Protein AF-A0A5J4LHM8-F1 (afdb_monomer_lite)

pLDDT: mean 73.18, std 12.2, range [34.47, 93.69]

Foldseek 3Di:
DDDPDDPVVLVQQLVLQLVVCLVVEPVPRDSCRSCVVVVHDSVSNCVSAVDPVSSVLSNLLCLVVDPPSNCRRLVSQLVVQLVVLVVLPDDSVVSSVLSSVLSVVLSVLSNVCVVPVPCVVSVVVVVVSVVVSVVRSPD

Structure (mmCIF, N/CA/C/O backbone):
data_AF-A0A5J4LHM8-F1
#
_entry.id   AF-A0A5J4LHM8-F1
#
loop_
_atom_site.group_PDB
_atom_site.id
_atom_site.type_symbol
_atom_site.label_atom_id
_atom_site.label_alt_id
_atom_site.label_comp_id
_atom_site.label_asym_id
_atom_site.label_entity_id
_atom_site.label_seq_id
_atom_site.pdbx_PDB_ins_code
_atom_site.Cartn_x
_atom_site.Cartn_y
_atom_site.Cartn_z
_atom_site.occupancy
_atom_site.B_iso_or_equiv
_atom_site.auth_seq_id
_atom_site.auth_comp_id
_atom_site.auth_asym_id
_atom_site.auth_atom_id
_atom_site.pdbx_PDB_model_num
ATOM 1 N N . MET A 1 1 ? -25.967 16.867 20.908 1.00 34.47 1 MET A N 1
ATOM 2 C CA . MET A 1 1 ? -24.582 16.535 21.309 1.00 34.47 1 MET A CA 1
ATOM 3 C C . MET A 1 1 ? -24.231 15.171 20.734 1.00 34.47 1 MET A C 1
ATOM 5 O O . MET A 1 1 ? -24.903 14.205 21.075 1.00 34.47 1 MET A O 1
ATOM 9 N N . ALA A 1 2 ? -23.272 15.094 19.807 1.00 40.81 2 ALA A N 1
ATOM 10 C CA . ALA A 1 2 ? -22.815 13.819 19.252 1.00 40.81 2 ALA A CA 1
ATOM 11 C C . ALA A 1 2 ? -22.000 13.071 20.319 1.00 40.81 2 ALA A C 1
ATOM 13 O O . ALA A 1 2 ? -21.099 13.645 20.928 1.00 40.81 2 ALA A O 1
ATOM 14 N N . ARG A 1 3 ? -22.365 11.816 20.590 1.00 50.47 3 ARG A N 1
ATOM 15 C CA . ARG A 1 3 ? -21.663 10.947 21.541 1.00 50.47 3 ARG A CA 1
ATOM 16 C C . ARG A 1 3 ? -20.229 10.728 21.021 1.00 50.47 3 ARG A C 1
ATOM 18 O O . ARG A 1 3 ? -20.103 10.421 19.837 1.00 50.47 3 ARG A O 1
ATOM 25 N N . PRO A 1 4 ? -19.166 10.892 21.832 1.00 54.44 4 PRO A N 1
ATOM 26 C CA . PRO A 1 4 ? -17.801 10.666 21.362 1.00 54.44 4 PRO A CA 1
ATOM 27 C C . PRO A 1 4 ? -17.658 9.228 20.856 1.00 54.44 4 PRO A C 1
ATOM 29 O O . PRO A 1 4 ? -18.065 8.294 21.551 1.00 54.44 4 PRO A O 1
ATOM 32 N N . CYS A 1 5 ? -17.116 9.046 19.650 1.00 61.62 5 CYS A N 1
ATOM 33 C CA . CYS A 1 5 ? -16.842 7.720 19.102 1.00 61.62 5 CYS A CA 1
ATOM 34 C C . CYS A 1 5 ? -15.920 6.944 20.048 1.00 61.62 5 CYS A C 1
ATOM 36 O O . CYS A 1 5 ? -14.824 7.403 20.358 1.00 61.62 5 CYS A O 1
ATOM 38 N N . ASP A 1 6 ? -16.364 5.766 20.486 1.00 73.94 6 ASP A N 1
ATOM 39 C CA . ASP A 1 6 ? -15.627 4.913 21.417 1.00 73.94 6 ASP A CA 1
ATOM 40 C C . ASP A 1 6 ? -14.279 4.451 20.804 1.00 73.94 6 ASP A C 1
ATOM 42 O O . ASP A 1 6 ? -14.280 3.725 19.797 1.00 73.94 6 ASP A O 1
ATOM 46 N N . PRO A 1 7 ? -13.125 4.846 21.384 1.00 68.88 7 PRO A N 1
ATOM 47 C CA . PRO A 1 7 ? -11.798 4.473 20.889 1.00 68.88 7 PRO A CA 1
ATOM 48 C C . PRO A 1 7 ? -11.514 2.966 20.967 1.00 68.88 7 PRO A C 1
ATOM 50 O O . PRO A 1 7 ? -10.804 2.430 20.108 1.00 68.88 7 PRO A O 1
ATOM 53 N N . ARG A 1 8 ? -12.073 2.264 21.966 1.00 73.50 8 ARG A N 1
ATOM 54 C CA . ARG A 1 8 ? -11.925 0.804 22.100 1.00 73.50 8 ARG A CA 1
ATOM 55 C C . ARG A 1 8 ? -12.676 0.100 20.986 1.00 73.50 8 ARG A C 1
ATOM 57 O O . ARG A 1 8 ? -12.101 -0.725 20.286 1.00 73.50 8 ARG A O 1
ATOM 64 N N . ARG A 1 9 ? -13.911 0.532 20.731 1.00 77.12 9 ARG A N 1
ATOM 65 C CA . ARG A 1 9 ? -14.738 -0.001 19.643 1.00 77.12 9 ARG A CA 1
ATOM 66 C C . ARG A 1 9 ? -14.114 0.219 18.271 1.00 77.12 9 ARG A C 1
ATOM 68 O O . ARG A 1 9 ? -14.115 -0.681 17.437 1.00 77.12 9 ARG A O 1
ATOM 75 N N . ARG A 1 10 ? -13.533 1.401 18.048 1.00 76.31 10 ARG A N 1
ATOM 76 C CA . ARG A 1 10 ? -12.791 1.698 16.818 1.00 76.31 10 ARG A CA 1
ATOM 77 C C . ARG A 1 10 ? -11.627 0.721 16.618 1.00 76.31 10 ARG A C 1
ATOM 79 O O . ARG A 1 10 ? -11.400 0.295 15.492 1.00 76.31 10 ARG A O 1
ATOM 86 N N . THR A 1 11 ? -10.930 0.359 17.695 1.00 75.12 11 THR A N 1
ATOM 87 C CA . THR A 1 11 ? -9.814 -0.600 17.668 1.00 75.12 11 THR A CA 1
ATOM 88 C C . THR A 1 11 ? -10.293 -2.027 17.387 1.00 75.12 11 THR A C 1
ATOM 90 O O . THR A 1 11 ? -9.779 -2.647 16.468 1.00 75.12 11 THR A O 1
ATOM 93 N N . GLU A 1 12 ? -11.349 -2.497 18.061 1.00 79.12 12 GLU A N 1
ATOM 94 C CA . GLU A 1 12 ? -11.961 -3.818 17.807 1.00 79.12 12 GLU A CA 1
ATOM 95 C C . GLU A 1 12 ? -12.389 -3.992 16.341 1.00 79.12 12 GLU A C 1
ATOM 97 O O . GLU A 1 12 ? -12.174 -5.038 15.729 1.00 79.12 12 GLU A O 1
ATOM 102 N N . ILE A 1 13 ? -12.983 -2.945 15.756 1.00 80.19 13 ILE A N 1
ATOM 103 C CA . ILE A 1 13 ? -13.384 -2.946 14.346 1.00 80.19 13 ILE A CA 1
ATOM 104 C C . ILE A 1 13 ? -12.165 -3.028 13.430 1.00 80.19 13 ILE A C 1
ATOM 106 O O . ILE A 1 13 ? -12.181 -3.787 12.464 1.00 80.19 13 ILE A O 1
ATOM 110 N N . LEU A 1 14 ? -11.118 -2.260 13.728 1.00 77.06 14 LEU A N 1
ATOM 111 C CA . LEU A 1 14 ? -9.863 -2.290 12.983 1.00 77.06 14 LEU A CA 1
ATOM 112 C C . LEU A 1 14 ? -9.232 -3.681 12.990 1.00 77.06 14 LEU A C 1
ATOM 114 O O . LEU A 1 14 ? -8.897 -4.181 11.920 1.00 77.06 14 LEU A O 1
ATOM 118 N N . ASP A 1 15 ? -9.149 -4.321 14.153 1.00 75.81 15 ASP A N 1
ATOM 119 C CA . ASP A 1 15 ? -8.563 -5.656 14.295 1.00 75.81 15 ASP A CA 1
ATOM 120 C C . ASP A 1 15 ? -9.362 -6.711 13.514 1.00 75.81 15 ASP A C 1
ATOM 122 O O . ASP A 1 15 ? -8.780 -7.550 12.825 1.00 75.81 15 ASP A O 1
ATOM 126 N N . ALA A 1 16 ? -10.696 -6.635 13.539 1.00 79.31 16 ALA A N 1
ATOM 127 C CA . ALA A 1 16 ? -11.556 -7.533 12.768 1.00 79.31 16 ALA A CA 1
ATOM 128 C C . ALA A 1 16 ? -11.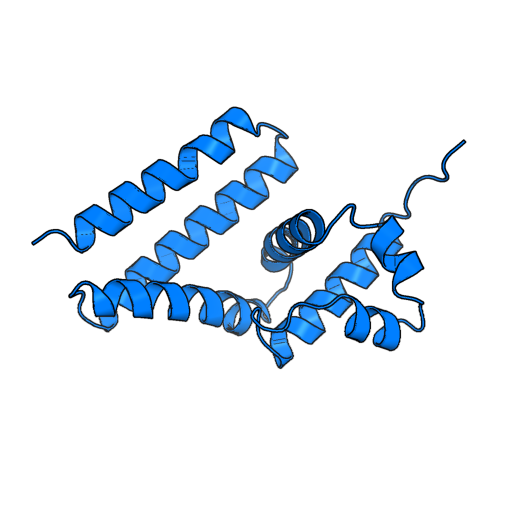438 -7.312 11.248 1.00 79.31 16 ALA A C 1
ATOM 130 O O . ALA A 1 16 ? -11.432 -8.273 10.479 1.00 79.31 16 ALA A O 1
ATOM 131 N N . VAL A 1 17 ? -11.347 -6.053 10.800 1.00 77.25 17 VAL A N 1
ATOM 132 C CA . VAL A 1 17 ? -11.143 -5.712 9.380 1.00 77.25 17 VAL A CA 1
ATOM 133 C C . VAL A 1 17 ? -9.795 -6.244 8.910 1.00 77.25 17 VAL A C 1
ATOM 135 O O . VAL A 1 17 ? -9.709 -6.863 7.857 1.00 77.25 17 VAL A O 1
ATOM 138 N N . ILE A 1 18 ? -8.754 -6.035 9.707 1.00 73.62 18 ILE A N 1
ATOM 139 C CA . ILE A 1 18 ? -7.409 -6.532 9.451 1.00 73.62 18 ILE A CA 1
ATOM 140 C C . ILE A 1 18 ? -7.384 -8.059 9.346 1.00 73.62 18 ILE A C 1
ATOM 142 O O . ILE A 1 18 ? -6.794 -8.582 8.407 1.00 73.62 18 ILE A O 1
ATOM 146 N N . ALA A 1 19 ? -8.009 -8.771 10.289 1.00 73.81 19 ALA A N 1
ATOM 147 C CA . ALA A 1 19 ? -8.033 -10.232 10.279 1.00 73.81 19 ALA A CA 1
ATOM 148 C C . ALA A 1 19 ? -8.691 -10.759 8.998 1.00 73.81 19 ALA A C 1
ATOM 150 O O . ALA A 1 19 ? -8.156 -11.649 8.349 1.00 73.81 19 ALA A O 1
ATOM 151 N N . HIS A 1 20 ? -9.792 -10.133 8.583 1.00 73.25 20 HIS A N 1
ATOM 152 C CA . HIS A 1 20 ? -10.451 -10.466 7.328 1.00 73.25 20 HIS A CA 1
ATOM 153 C C . HIS A 1 20 ? -9.568 -10.185 6.104 1.00 73.25 20 HIS A C 1
ATOM 155 O O . HIS A 1 20 ? -9.484 -11.000 5.193 1.00 73.25 20 HIS A O 1
ATOM 161 N N . LEU A 1 21 ? -8.876 -9.045 6.091 1.00 68.19 21 LEU A N 1
ATOM 162 C CA . LEU A 1 21 ? -7.974 -8.671 5.003 1.00 68.19 21 LEU A CA 1
ATOM 163 C C . LEU A 1 21 ? -6.742 -9.565 4.898 1.00 68.19 21 LEU A C 1
ATOM 165 O O . LEU A 1 21 ? -6.248 -9.751 3.792 1.00 68.19 21 LEU A O 1
ATOM 169 N N . ALA A 1 22 ? -6.253 -10.104 6.013 1.00 65.62 22 ALA A N 1
ATOM 170 C CA . ALA A 1 22 ? -5.186 -11.097 5.996 1.00 65.62 22 ALA A CA 1
ATOM 171 C C . ALA A 1 22 ? -5.633 -12.385 5.283 1.00 65.62 22 ALA A C 1
ATOM 173 O O . ALA A 1 22 ? -4.832 -13.020 4.615 1.00 65.62 22 ALA A O 1
ATOM 174 N N . GLU A 1 23 ? -6.918 -12.738 5.366 1.00 65.31 23 GLU A N 1
ATOM 175 C CA . GLU A 1 23 ? -7.469 -13.939 4.728 1.00 65.31 23 GLU A CA 1
ATOM 176 C C . GLU A 1 23 ? -7.877 -13.719 3.262 1.00 65.31 23 GLU A C 1
ATOM 178 O O . GLU A 1 23 ? -7.797 -14.643 2.456 1.00 65.31 23 GLU A O 1
ATOM 183 N N . THR A 1 24 ? -8.350 -12.520 2.900 1.00 62.44 24 THR A N 1
ATOM 184 C CA . THR A 1 24 ? -8.931 -12.257 1.568 1.00 62.44 24 THR A CA 1
ATOM 185 C C . THR A 1 24 ? -8.127 -11.306 0.687 1.00 62.44 24 THR A C 1
ATOM 187 O O . THR A 1 24 ? -8.496 -11.099 -0.467 1.00 62.44 24 THR A O 1
ATOM 190 N N . GLY A 1 25 ? -7.090 -10.663 1.219 1.00 56.34 25 GLY A N 1
ATOM 191 C CA . GLY A 1 25 ? -6.351 -9.610 0.526 1.00 56.34 25 GLY A CA 1
ATOM 192 C C . GLY A 1 25 ? -7.121 -8.286 0.414 1.00 56.34 25 GLY A C 1
ATOM 193 O O . GLY A 1 25 ? -8.327 -8.182 0.681 1.00 56.34 25 GLY A O 1
ATOM 194 N N . ILE A 1 26 ? -6.415 -7.224 0.006 1.00 61.31 26 ILE A N 1
ATOM 195 C CA . ILE A 1 26 ? -6.961 -5.851 -0.024 1.00 61.31 26 ILE A CA 1
ATOM 196 C C . ILE A 1 26 ? -8.008 -5.630 -1.123 1.00 61.31 26 ILE A C 1
ATOM 198 O O . ILE A 1 26 ? -8.863 -4.748 -0.999 1.00 61.31 26 ILE A O 1
ATOM 202 N N . ALA A 1 27 ? -7.980 -6.452 -2.176 1.00 57.06 27 ALA A N 1
ATOM 203 C CA . ALA A 1 27 ? -8.915 -6.378 -3.297 1.00 57.06 27 ALA A CA 1
ATOM 204 C C . ALA A 1 27 ? -10.381 -6.564 -2.860 1.00 57.06 27 ALA A C 1
ATOM 206 O O . ALA A 1 27 ? -11.294 -6.042 -3.502 1.00 57.06 27 ALA A O 1
ATOM 207 N N . HIS A 1 28 ? -10.608 -7.243 -1.730 1.00 62.31 28 HIS A N 1
ATOM 208 C CA . HIS A 1 28 ? -11.935 -7.558 -1.203 1.00 62.31 28 HIS A CA 1
ATOM 209 C C . HIS A 1 28 ? -12.332 -6.736 0.033 1.00 62.31 28 HIS A C 1
ATOM 211 O O . HIS A 1 28 ? -13.267 -7.100 0.747 1.00 62.31 28 HIS A O 1
ATOM 217 N N . LEU A 1 29 ? -11.681 -5.587 0.266 1.00 66.75 29 LEU A N 1
ATOM 218 C CA . LEU A 1 29 ? -11.973 -4.720 1.410 1.00 66.75 29 LEU A CA 1
ATOM 219 C C . LEU A 1 29 ? -13.469 -4.376 1.528 1.00 66.75 29 LEU A C 1
ATOM 221 O O . LEU A 1 29 ? -14.041 -3.666 0.692 1.00 66.75 29 LEU A O 1
ATOM 225 N N . SER A 1 30 ? -14.074 -4.810 2.637 1.00 70.88 30 SER A N 1
ATOM 226 C CA . SER A 1 30 ? -15.479 -4.578 2.962 1.00 70.88 30 SER A CA 1
ATOM 227 C C . SER A 1 30 ? -15.701 -4.443 4.468 1.00 70.88 30 SER A C 1
ATOM 229 O O . SER A 1 30 ? -15.081 -5.133 5.271 1.00 70.88 30 SER A O 1
ATOM 231 N N . LEU A 1 31 ? -16.653 -3.589 4.857 1.00 72.50 31 LEU A N 1
ATOM 232 C CA . LEU A 1 31 ? -17.107 -3.453 6.247 1.00 72.50 31 LEU A CA 1
ATOM 233 C C . LEU A 1 31 ? -18.092 -4.551 6.663 1.00 72.50 31 LEU A C 1
ATOM 235 O O . LEU A 1 31 ? -18.367 -4.723 7.848 1.00 72.50 31 LEU A O 1
ATOM 239 N N . ARG A 1 32 ? -18.673 -5.278 5.703 1.00 76.81 32 ARG A N 1
ATOM 240 C CA . ARG A 1 32 ? -19.742 -6.243 5.978 1.00 76.81 32 ARG A CA 1
ATOM 241 C C . ARG A 1 32 ? -19.238 -7.495 6.719 1.00 76.81 32 ARG A C 1
ATOM 243 O O . ARG A 1 32 ? -19.889 -7.869 7.694 1.00 76.81 32 ARG A O 1
ATOM 250 N N . PRO A 1 33 ? -18.116 -8.127 6.331 1.00 75.88 33 PRO A N 1
ATOM 251 C CA . PRO A 1 33 ? -17.559 -9.268 7.063 1.00 75.88 33 PRO A CA 1
ATOM 252 C C . PRO A 1 33 ? -17.138 -8.948 8.510 1.00 75.88 33 PRO A C 1
ATOM 254 O O . PRO A 1 33 ? -17.627 -9.635 9.405 1.00 75.88 33 PRO A O 1
ATOM 257 N N . PRO A 1 34 ? -16.369 -7.877 8.800 1.00 72.75 34 PRO A N 1
ATOM 258 C CA . PRO A 1 34 ? -16.026 -7.526 10.179 1.00 72.75 34 PRO A CA 1
ATOM 259 C C . PRO A 1 34 ? -17.245 -7.090 11.001 1.00 72.75 34 PRO A C 1
ATOM 261 O O . PRO A 1 34 ? -17.321 -7.398 12.187 1.00 72.75 34 PRO A O 1
ATOM 264 N N . ALA A 1 35 ? -18.256 -6.463 10.385 1.00 78.88 35 ALA A N 1
ATOM 265 C CA . ALA A 1 35 ? -19.528 -6.193 11.057 1.00 78.88 35 ALA A CA 1
ATOM 266 C C . ALA A 1 35 ? -20.215 -7.488 11.526 1.00 78.88 35 ALA A C 1
ATOM 268 O O . ALA A 1 35 ? 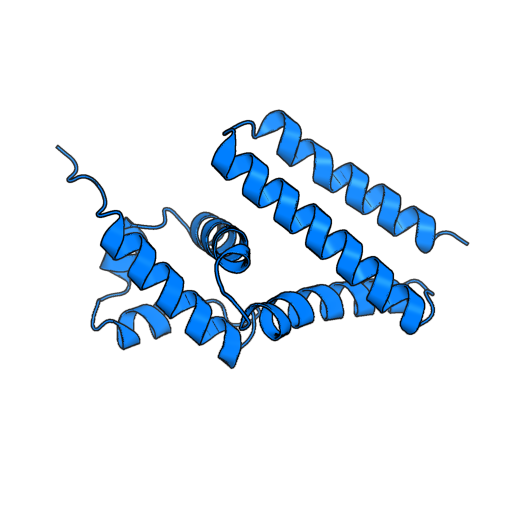-20.604 -7.586 12.687 1.00 78.88 35 ALA A O 1
ATOM 269 N N . ARG A 1 36 ? -20.301 -8.507 10.654 1.00 80.56 36 ARG A N 1
ATOM 270 C CA . ARG A 1 36 ? -20.853 -9.825 11.018 1.00 80.56 36 ARG A CA 1
ATOM 271 C C . ARG A 1 36 ? -20.017 -10.517 12.091 1.00 80.56 36 ARG A C 1
ATOM 273 O O . ARG A 1 36 ? -20.601 -11.046 13.029 1.00 80.56 36 ARG A O 1
ATOM 280 N N . ALA A 1 37 ? -18.689 -10.486 11.972 1.00 75.44 37 ALA A N 1
ATOM 281 C CA . ALA A 1 37 ? -17.778 -11.105 12.935 1.00 75.44 37 ALA A CA 1
ATOM 282 C C . ALA A 1 37 ? -17.920 -10.504 14.343 1.00 75.44 37 ALA A C 1
ATOM 284 O O . ALA A 1 37 ? -17.851 -11.222 15.334 1.00 75.44 37 ALA A O 1
ATOM 285 N N . LEU A 1 38 ? -18.184 -9.198 14.430 1.00 77.75 38 LEU A N 1
ATOM 286 C CA . LEU A 1 38 ? -18.395 -8.495 15.696 1.00 77.75 38 LEU A CA 1
ATOM 287 C C . LEU A 1 38 ? -19.864 -8.494 16.164 1.00 77.75 38 LEU A C 1
ATOM 289 O O . LEU A 1 38 ? -20.163 -7.927 17.213 1.00 77.75 38 LEU A O 1
ATOM 293 N N . GLY A 1 39 ? -20.786 -9.089 15.399 1.00 79.00 39 GLY A N 1
ATOM 294 C CA . GLY A 1 39 ? -22.220 -9.107 15.709 1.00 79.00 39 GLY A CA 1
ATOM 295 C C . GLY A 1 39 ? -22.926 -7.752 15.560 1.00 79.00 39 GLY A C 1
ATOM 296 O O . GLY A 1 39 ? -23.999 -7.560 16.127 1.00 79.00 39 GLY A O 1
ATOM 297 N N . HIS A 1 40 ? -22.351 -6.807 14.808 1.00 81.38 40 HIS A N 1
ATOM 298 C CA . HIS A 1 40 ? -22.905 -5.462 14.606 1.00 81.38 40 HIS A CA 1
ATOM 299 C C . HIS A 1 40 ? -23.426 -5.252 13.190 1.00 81.38 40 HIS A C 1
ATOM 301 O O . HIS A 1 40 ? -23.028 -5.909 12.230 1.00 81.38 40 HIS A O 1
ATOM 307 N N . SER A 1 41 ? -24.311 -4.268 13.035 1.00 77.44 41 SER A N 1
ATOM 308 C CA . SER A 1 41 ? -24.699 -3.801 11.707 1.00 77.44 41 SER A CA 1
ATOM 309 C C . SER A 1 41 ? -23.595 -2.938 11.096 1.00 77.44 41 SER A C 1
ATOM 311 O O . SER A 1 41 ? -22.889 -2.204 11.789 1.00 77.44 41 SER A O 1
ATOM 313 N N . THR A 1 42 ? -23.487 -2.951 9.768 1.00 74.56 42 THR A N 1
ATOM 314 C CA . THR A 1 42 ? -22.520 -2.121 9.029 1.00 74.56 42 THR A CA 1
ATOM 315 C C . THR A 1 42 ? -22.682 -0.627 9.342 1.00 74.56 42 THR A C 1
ATOM 317 O O . THR A 1 42 ? -21.698 0.106 9.345 1.00 74.56 42 THR A O 1
ATOM 320 N N . ARG A 1 43 ? -23.903 -0.187 9.689 1.00 75.81 43 ARG A N 1
ATOM 321 C CA . ARG A 1 43 ? -24.220 1.202 10.058 1.00 75.81 43 ARG A CA 1
ATOM 322 C C . ARG A 1 43 ? -23.543 1.657 11.356 1.00 75.81 43 ARG A C 1
ATOM 324 O O . ARG A 1 43 ? -23.203 2.830 11.482 1.00 75.81 43 ARG A O 1
ATOM 331 N N . VAL A 1 44 ? -23.325 0.741 12.300 1.00 73.88 44 VAL A N 1
ATOM 332 C CA . VAL A 1 44 ? -22.581 1.028 13.537 1.00 73.88 44 VAL A CA 1
ATOM 333 C C . VAL A 1 44 ? -21.096 1.217 13.223 1.00 73.88 44 VAL A C 1
ATOM 335 O O . VAL A 1 44 ? -20.479 2.140 13.741 1.00 73.88 44 VAL A O 1
ATOM 338 N N . LEU A 1 45 ? -20.533 0.423 12.305 1.00 70.69 45 LEU A N 1
ATOM 339 C CA . LEU A 1 45 ? -19.124 0.536 11.910 1.00 70.69 45 LEU A CA 1
ATOM 340 C C . LEU A 1 45 ? -18.830 1.823 11.120 1.00 70.69 45 LEU A C 1
ATOM 342 O O . LEU A 1 45 ? -17.798 2.449 11.350 1.00 70.69 45 LEU A O 1
ATOM 346 N N . THR A 1 46 ? -19.747 2.270 10.255 1.00 73.56 46 THR A N 1
ATOM 347 C CA . THR A 1 46 ? -19.617 3.552 9.527 1.00 73.56 46 THR A CA 1
ATOM 348 C C . THR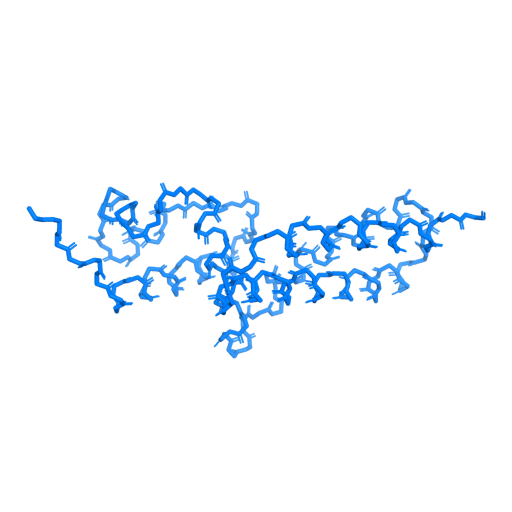 A 1 46 ? -19.680 4.781 10.436 1.00 73.56 46 THR A C 1
ATOM 350 O O . THR A 1 46 ? -19.329 5.873 10.015 1.00 73.56 46 THR A O 1
ATOM 353 N N . HIS A 1 47 ? -20.107 4.639 11.695 1.00 77.19 47 HIS A N 1
ATOM 354 C CA . HIS A 1 47 ? -20.014 5.733 12.666 1.00 77.19 47 HIS A CA 1
ATOM 355 C C . HIS A 1 47 ? -18.563 5.976 13.124 1.00 77.19 47 HIS A C 1
ATOM 357 O O . HIS A 1 47 ? -18.223 7.075 13.552 1.00 77.19 47 HIS A O 1
ATOM 363 N N . HIS A 1 48 ? -17.692 4.966 13.005 1.00 73.75 48 HIS A N 1
ATOM 364 C CA . HIS A 1 48 ? -16.291 5.029 13.430 1.00 73.75 48 HIS A CA 1
ATOM 365 C C . HIS A 1 48 ? -15.313 5.393 12.300 1.00 73.75 48 HIS A C 1
ATOM 367 O O . HIS A 1 48 ? -14.200 5.842 12.584 1.00 73.75 48 HIS A O 1
ATOM 373 N N . PHE A 1 49 ? -15.720 5.219 11.039 1.00 74.19 49 PHE A N 1
ATOM 374 C CA . PHE A 1 49 ? -14.940 5.562 9.849 1.00 74.19 49 PHE A CA 1
ATOM 375 C C . PHE A 1 49 ? -15.826 6.361 8.899 1.00 74.19 49 PHE A C 1
ATOM 377 O O . PHE A 1 49 ? -16.845 5.845 8.445 1.00 74.19 49 PHE A O 1
ATOM 384 N N . ALA A 1 50 ? -15.437 7.612 8.633 1.00 71.31 50 ALA A N 1
ATOM 385 C CA . ALA A 1 50 ? -16.227 8.553 7.838 1.00 71.31 50 ALA A CA 1
ATOM 386 C C . ALA A 1 50 ? -16.539 8.016 6.431 1.00 71.31 50 ALA A C 1
ATOM 388 O O . ALA A 1 50 ? -17.644 8.198 5.926 1.00 71.31 50 ALA A O 1
ATOM 389 N N . ASP A 1 51 ? -15.581 7.308 5.837 1.00 66.94 51 ASP A N 1
ATOM 390 C CA . ASP A 1 51 ? -15.681 6.702 4.518 1.00 66.94 51 ASP A CA 1
ATOM 391 C C . ASP A 1 51 ? -14.704 5.514 4.383 1.00 66.94 51 ASP A C 1
ATOM 393 O O . ASP A 1 51 ? -14.018 5.103 5.331 1.00 66.94 51 ASP A O 1
ATOM 397 N N . LYS A 1 52 ? -14.677 4.923 3.184 1.00 64.44 52 LYS A N 1
ATOM 398 C CA . LYS A 1 52 ? -13.790 3.8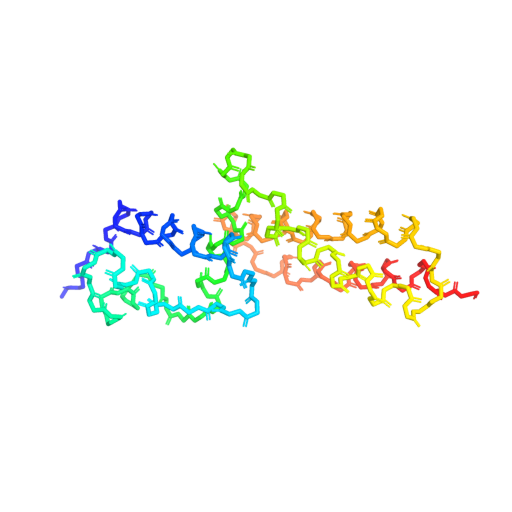06 2.845 1.00 64.44 52 LYS A CA 1
ATOM 399 C C . LYS A 1 52 ? -12.313 4.214 2.897 1.00 64.44 52 LYS A C 1
ATOM 401 O O . LYS A 1 52 ? -11.498 3.395 3.310 1.00 64.44 52 LYS A O 1
ATOM 406 N N . ASP A 1 53 ? -11.971 5.451 2.553 1.00 60.53 53 ASP A N 1
ATOM 407 C CA . ASP A 1 53 ? -10.586 5.932 2.536 1.00 60.53 53 ASP A CA 1
ATOM 408 C C . ASP A 1 53 ? -10.049 6.137 3.956 1.00 60.53 53 ASP A C 1
ATOM 410 O O . ASP A 1 53 ? -8.917 5.758 4.259 1.00 60.53 53 ASP A O 1
ATOM 414 N N . ALA A 1 54 ? -10.882 6.626 4.873 1.00 66.62 54 ALA A N 1
ATOM 415 C CA . ALA A 1 54 ? -10.597 6.716 6.298 1.00 66.62 54 ALA A CA 1
ATOM 416 C C . ALA A 1 54 ? -10.400 5.327 6.923 1.00 66.62 54 ALA A C 1
ATOM 418 O O . ALA A 1 54 ? -9.529 5.155 7.778 1.00 66.62 54 ALA A O 1
ATOM 419 N N . LEU A 1 55 ? -11.172 4.325 6.484 1.00 71.06 55 LEU A N 1
ATOM 420 C CA . LEU A 1 55 ? -10.972 2.931 6.882 1.00 71.06 55 LEU A CA 1
ATOM 421 C C . LEU A 1 55 ? -9.651 2.379 6.336 1.00 71.06 55 LEU A C 1
ATOM 423 O O . LEU A 1 55 ? -8.880 1.817 7.106 1.00 71.06 55 LEU A O 1
ATOM 427 N N . ILE A 1 56 ? -9.368 2.563 5.043 1.00 67.31 56 ILE A N 1
ATOM 428 C CA . ILE A 1 56 ? -8.114 2.132 4.400 1.00 67.31 56 ILE A CA 1
ATOM 429 C C . ILE A 1 56 ? -6.913 2.751 5.110 1.00 67.31 56 ILE A C 1
ATOM 431 O O . ILE A 1 56 ? -5.982 2.045 5.486 1.00 67.31 56 ILE A O 1
ATOM 435 N N . THR A 1 57 ? -6.958 4.060 5.342 1.00 65.06 57 THR A N 1
ATOM 436 C CA . THR A 1 57 ? -5.909 4.808 6.041 1.00 65.06 57 THR A CA 1
ATOM 437 C C . THR A 1 57 ? -5.706 4.263 7.448 1.00 65.06 57 THR A C 1
ATOM 439 O O . THR A 1 57 ? -4.578 4.019 7.868 1.00 65.06 57 THR A O 1
ATOM 442 N N . ALA A 1 58 ? -6.796 4.012 8.177 1.00 70.69 58 ALA A N 1
ATOM 443 C CA . ALA A 1 58 ? -6.713 3.469 9.522 1.00 70.69 58 ALA A CA 1
ATOM 444 C C . ALA A 1 58 ? -6.166 2.034 9.543 1.00 70.69 58 ALA A C 1
ATOM 446 O O . ALA A 1 58 ? -5.382 1.711 10.431 1.00 70.69 58 ALA A O 1
ATOM 447 N N . VAL A 1 59 ? -6.556 1.192 8.582 1.00 70.12 59 VAL A N 1
ATOM 448 C CA . VAL A 1 59 ? -6.052 -0.180 8.423 1.00 70.12 59 VAL A CA 1
ATOM 449 C C . VAL A 1 59 ? -4.561 -0.161 8.113 1.00 70.12 59 VAL A C 1
ATOM 451 O O . VAL A 1 59 ? -3.808 -0.873 8.764 1.00 70.12 59 VAL A O 1
ATOM 454 N N . LEU A 1 60 ? -4.115 0.680 7.179 1.00 61.41 60 LEU A N 1
ATOM 455 C CA . LEU A 1 60 ? -2.704 0.787 6.803 1.00 61.41 60 LEU A CA 1
ATOM 456 C C . LEU A 1 60 ? -1.839 1.310 7.950 1.00 61.41 60 LEU A C 1
ATOM 458 O O . LEU A 1 60 ? -0.760 0.784 8.207 1.00 61.41 60 LEU A O 1
ATOM 462 N N . ALA A 1 61 ? -2.344 2.276 8.708 1.00 64.81 61 ALA A N 1
ATOM 463 C CA . ALA A 1 61 ? -1.660 2.778 9.889 1.00 64.81 61 ALA A CA 1
ATOM 464 C C . ALA A 1 61 ? -1.659 1.800 11.064 1.00 64.81 61 ALA A C 1
ATOM 466 O O . ALA A 1 61 ? -0.725 1.767 11.863 1.00 64.81 61 ALA A O 1
ATOM 467 N N . ALA A 1 62 ? -2.713 0.995 11.190 1.00 61.97 62 ALA A N 1
ATOM 468 C CA . ALA A 1 62 ? -2.780 -0.061 12.183 1.00 61.97 62 ALA A CA 1
ATOM 469 C C . ALA A 1 62 ? -1.989 -1.302 11.768 1.00 61.97 62 ALA A C 1
ATOM 471 O O . ALA A 1 62 ? -1.598 -2.054 12.655 1.00 61.97 62 ALA A O 1
ATOM 472 N N . ALA A 1 63 ? -1.696 -1.485 10.475 1.00 55.12 63 ALA A N 1
ATOM 473 C CA . ALA A 1 63 ? -0.917 -2.609 9.979 1.00 55.12 63 ALA A CA 1
ATOM 474 C C . ALA A 1 63 ? 0.451 -2.671 10.668 1.00 55.12 63 ALA A C 1
ATOM 476 O O . ALA A 1 63 ? 0.831 -3.723 11.163 1.00 55.12 63 ALA A O 1
ATOM 477 N N . GLY A 1 64 ? 1.125 -1.533 10.862 1.00 51.91 64 GLY A N 1
ATOM 478 C CA . GLY A 1 64 ? 2.384 -1.471 11.618 1.00 51.91 64 GLY A CA 1
ATOM 479 C C . GLY A 1 64 ? 2.299 -1.927 13.087 1.00 51.91 64 GLY A C 1
ATOM 480 O O . GLY A 1 64 ? 3.329 -2.185 13.700 1.00 51.91 64 GLY A O 1
ATOM 481 N N . ARG A 1 65 ? 1.094 -2.058 13.664 1.00 53.72 65 ARG A N 1
ATOM 482 C CA . ARG A 1 65 ? 0.862 -2.519 15.049 1.00 53.72 65 ARG A CA 1
ATOM 483 C C . ARG A 1 65 ? 0.620 -4.028 15.158 1.00 53.72 65 ARG A C 1
ATOM 485 O O . ARG A 1 65 ? 0.550 -4.555 16.265 1.00 53.72 65 ARG A O 1
ATOM 492 N N . LEU A 1 66 ? 0.481 -4.729 14.035 1.00 48.00 66 LEU A N 1
ATOM 493 C CA . LEU A 1 66 ? 0.170 -6.154 13.994 1.00 48.00 66 LEU A CA 1
ATOM 494 C C . LEU A 1 66 ? 1.463 -6.969 13.960 1.00 48.00 66 LEU A C 1
ATOM 496 O O . LEU A 1 66 ? 2.018 -7.236 12.899 1.00 48.00 66 LEU A O 1
ATOM 500 N N . GLY A 1 67 ? 1.958 -7.407 15.112 1.00 47.50 67 GLY A N 1
ATOM 501 C CA . GLY A 1 67 ? 3.068 -8.362 15.150 1.00 47.50 67 GLY A CA 1
ATOM 502 C C . GLY A 1 67 ? 2.766 -9.603 14.291 1.00 47.50 67 GLY A C 1
ATOM 503 O O . GLY A 1 67 ? 1.876 -10.384 14.616 1.00 47.50 67 GLY A O 1
ATOM 504 N N . GLY A 1 68 ? 3.480 -9.767 13.175 1.00 45.75 68 GLY A N 1
ATOM 505 C CA . GLY A 1 68 ? 3.549 -11.009 12.393 1.00 45.75 68 GLY A CA 1
ATOM 506 C C . GLY A 1 68 ? 2.463 -11.286 11.339 1.00 45.75 68 GLY A C 1
ATOM 507 O O . GLY A 1 68 ? 2.712 -12.129 10.489 1.00 45.75 68 GLY A O 1
ATOM 508 N N . ARG A 1 69 ? 1.311 -10.590 11.318 1.00 43.88 69 ARG A N 1
ATOM 509 C CA . ARG A 1 69 ? 0.252 -10.760 10.272 1.00 43.88 69 ARG A CA 1
ATOM 510 C C . ARG A 1 69 ? 0.340 -9.767 9.103 1.00 43.88 69 ARG A C 1
ATOM 512 O O . ARG A 1 69 ? -0.400 -9.845 8.132 1.00 43.88 69 ARG A O 1
ATOM 519 N N . VAL A 1 70 ? 1.267 -8.826 9.220 1.00 47.31 70 VAL A N 1
ATOM 520 C CA . VAL A 1 70 ? 1.664 -7.820 8.225 1.00 47.31 70 VAL A CA 1
ATOM 521 C C . VAL A 1 70 ? 2.233 -8.387 6.917 1.00 47.31 70 VAL A C 1
ATOM 523 O O . VAL A 1 70 ? 2.020 -7.736 5.892 1.00 47.31 70 VAL A O 1
ATOM 526 N N . PRO A 1 71 ? 2.927 -9.547 6.895 1.00 47.94 71 PRO A N 1
ATOM 527 C CA . PRO A 1 71 ? 3.590 -10.023 5.690 1.00 47.94 71 PRO A CA 1
ATOM 528 C C . PRO A 1 71 ? 2.647 -10.225 4.509 1.00 47.94 71 PRO A C 1
ATOM 530 O O . PRO A 1 71 ? 2.947 -9.673 3.470 1.00 47.94 71 PRO A O 1
ATOM 533 N N . GLU A 1 72 ? 1.506 -10.910 4.644 1.00 49.19 72 GLU A N 1
ATOM 534 C CA . GLU A 1 72 ? 0.618 -11.204 3.498 1.00 49.19 72 GLU A CA 1
ATOM 535 C C . GLU A 1 72 ? -0.094 -9.960 2.955 1.00 49.19 72 GLU A C 1
ATOM 537 O O . GLU A 1 72 ? -0.108 -9.726 1.753 1.00 49.19 72 GLU A O 1
ATOM 542 N N . PHE A 1 73 ? -0.614 -9.094 3.828 1.00 49.62 73 PHE A N 1
ATOM 543 C CA . PHE A 1 73 ? -1.316 -7.880 3.401 1.00 49.62 73 PHE A CA 1
ATOM 544 C C . PHE A 1 73 ? -0.384 -6.838 2.758 1.00 49.62 73 PHE A C 1
ATOM 546 O O . PHE A 1 73 ? -0.756 -6.171 1.787 1.00 49.62 73 PHE A O 1
ATOM 553 N N . LEU A 1 74 ? 0.834 -6.674 3.292 1.00 55.00 74 LEU A N 1
ATOM 554 C CA . LEU A 1 74 ? 1.845 -5.828 2.656 1.00 55.00 74 LEU A CA 1
ATOM 555 C C . LEU A 1 74 ? 2.498 -6.519 1.457 1.00 55.00 74 LEU A C 1
ATOM 557 O O . LEU A 1 74 ? 2.865 -5.808 0.524 1.00 55.00 74 LEU A O 1
ATOM 561 N N . ALA A 1 75 ? 2.616 -7.851 1.457 1.00 56.50 75 ALA A N 1
ATOM 562 C CA . ALA A 1 75 ? 3.092 -8.621 0.312 1.00 56.50 75 ALA A CA 1
ATOM 563 C C . ALA A 1 75 ? 2.139 -8.473 -0.865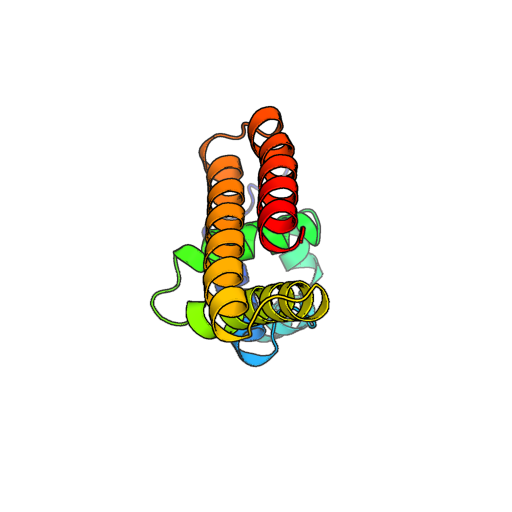 1.00 56.50 75 ALA A C 1
ATOM 565 O O . ALA A 1 75 ? 2.622 -8.159 -1.934 1.00 56.50 75 ALA A O 1
ATOM 566 N N . ASP A 1 76 ? 0.818 -8.525 -0.679 1.00 64.88 76 ASP A N 1
ATOM 567 C CA . ASP A 1 76 ? -0.156 -8.290 -1.758 1.00 64.88 76 ASP A CA 1
ATOM 568 C C . ASP A 1 76 ? 0.049 -6.923 -2.437 1.00 64.88 76 ASP A C 1
ATOM 570 O O . ASP A 1 76 ? 0.025 -6.789 -3.664 1.00 64.88 76 ASP A O 1
ATOM 574 N N . ARG A 1 77 ? 0.302 -5.876 -1.638 1.00 66.69 77 ARG A N 1
ATOM 575 C CA . ARG A 1 77 ? 0.604 -4.533 -2.159 1.00 66.69 77 ARG A CA 1
ATOM 576 C C . ARG A 1 77 ? 1.981 -4.456 -2.809 1.00 66.69 77 ARG A C 1
ATOM 578 O O . ARG A 1 77 ? 2.116 -3.854 -3.875 1.00 66.69 77 ARG A O 1
ATOM 585 N N . ALA A 1 78 ? 2.998 -5.042 -2.186 1.00 77.44 78 ALA A N 1
ATOM 586 C CA . ALA A 1 78 ? 4.342 -5.094 -2.742 1.00 77.44 78 ALA A CA 1
ATOM 587 C C . ALA A 1 78 ? 4.382 -5.942 -4.025 1.00 77.44 78 ALA A C 1
ATOM 589 O O . ALA A 1 78 ? 5.068 -5.576 -4.967 1.00 77.44 78 ALA A O 1
ATOM 590 N N . ASP A 1 79 ? 3.602 -7.009 -4.133 1.00 76.81 79 ASP A N 1
ATOM 591 C CA . ASP A 1 79 ? 3.516 -7.861 -5.313 1.00 76.81 79 ASP A CA 1
ATOM 592 C C . ASP A 1 79 ? 2.787 -7.160 -6.453 1.00 76.81 79 ASP A C 1
ATOM 594 O O . ASP A 1 79 ? 3.242 -7.242 -7.596 1.00 76.81 79 ASP A O 1
ATOM 598 N N . PHE A 1 80 ? 1.739 -6.384 -6.157 1.00 73.06 80 PHE A N 1
ATOM 599 C CA . PHE A 1 80 ? 1.119 -5.491 -7.136 1.00 73.06 80 PHE A CA 1
ATOM 600 C C . PHE A 1 80 ? 2.135 -4.488 -7.707 1.00 73.06 80 PHE A C 1
ATOM 602 O O . PHE A 1 80 ? 2.302 -4.389 -8.926 1.00 73.06 80 PHE A O 1
ATOM 609 N N . VAL A 1 81 ? 2.870 -3.783 -6.839 1.00 77.94 81 VAL A N 1
ATOM 610 C CA . VAL A 1 81 ? 3.895 -2.814 -7.264 1.00 77.94 81 VAL A CA 1
ATOM 611 C C . VAL A 1 81 ? 5.042 -3.516 -7.997 1.00 77.94 81 VAL A C 1
ATOM 613 O O . VAL A 1 81 ? 5.494 -3.040 -9.036 1.00 77.94 81 VAL A O 1
ATOM 616 N N . ALA A 1 82 ? 5.483 -4.680 -7.525 1.00 85.00 82 ALA A N 1
ATOM 617 C CA . ALA A 1 82 ? 6.526 -5.464 -8.173 1.00 85.00 82 ALA A CA 1
ATOM 618 C C . ALA A 1 82 ? 6.075 -5.962 -9.552 1.00 85.00 82 ALA A C 1
ATOM 620 O O . ALA A 1 82 ? 6.893 -6.022 -10.465 1.00 85.00 82 ALA A O 1
ATOM 621 N N . GLY A 1 83 ? 4.797 -6.306 -9.726 1.00 75.81 83 GLY A N 1
ATOM 622 C CA . GLY A 1 83 ? 4.202 -6.625 -11.022 1.00 75.81 83 GLY A CA 1
ATOM 623 C C . GLY A 1 83 ? 4.243 -5.432 -11.979 1.00 75.81 83 GLY A C 1
ATOM 624 O O . GLY A 1 83 ? 4.669 -5.582 -13.123 1.00 75.81 83 GLY A O 1
ATOM 625 N N . ALA A 1 84 ? 3.897 -4.235 -11.497 1.00 74.62 84 ALA A N 1
ATOM 626 C CA . ALA A 1 84 ? 3.972 -3.005 -12.285 1.00 74.62 84 ALA A CA 1
ATOM 627 C C . ALA A 1 84 ? 5.416 -2.649 -12.688 1.00 74.62 84 ALA A C 1
ATOM 629 O O . ALA A 1 84 ? 5.668 -2.287 -13.835 1.00 74.62 84 ALA A O 1
ATOM 630 N N . LEU A 1 85 ? 6.382 -2.800 -11.778 1.00 82.62 85 LEU A N 1
ATOM 631 C CA . LEU A 1 85 ? 7.802 -2.570 -12.060 1.00 82.62 85 LEU A CA 1
ATOM 632 C C . LEU A 1 85 ? 8.361 -3.586 -13.070 1.00 82.62 85 LEU A C 1
ATOM 634 O O . LEU A 1 85 ? 9.078 -3.203 -13.994 1.00 82.62 85 LEU A O 1
ATOM 638 N N . ARG A 1 86 ? 7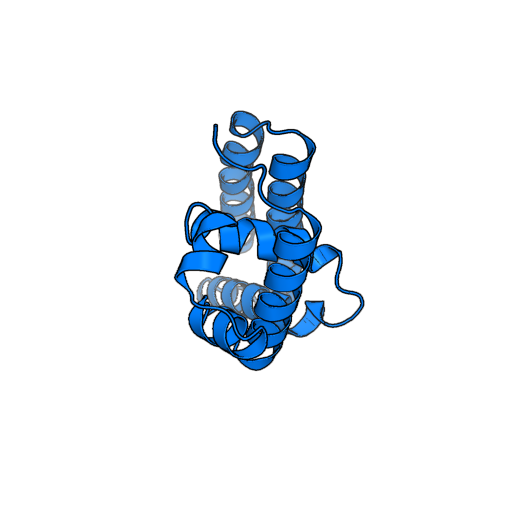.981 -4.865 -12.950 1.00 87.75 86 ARG A N 1
ATOM 639 C CA . ARG A 1 86 ? 8.321 -5.916 -13.927 1.00 87.75 86 ARG A CA 1
ATOM 640 C C . ARG A 1 86 ? 7.766 -5.603 -15.313 1.00 87.75 86 ARG A C 1
ATOM 642 O O . ARG A 1 86 ? 8.494 -5.698 -16.295 1.00 87.75 86 ARG A O 1
ATOM 649 N N . ALA A 1 87 ? 6.504 -5.177 -15.395 1.00 77.56 87 ALA A N 1
ATOM 650 C CA . ALA A 1 87 ? 5.875 -4.774 -16.655 1.00 77.56 87 ALA A CA 1
ATOM 651 C C . ALA A 1 87 ? 6.591 -3.588 -17.327 1.00 77.56 87 ALA A C 1
ATOM 653 O O . ALA A 1 87 ? 6.485 -3.405 -18.536 1.00 77.56 87 ALA A O 1
ATOM 654 N N . ARG A 1 88 ? 7.349 -2.808 -16.549 1.00 81.94 88 ARG A N 1
ATOM 655 C CA . ARG A 1 88 ? 8.167 -1.678 -17.002 1.00 81.94 88 ARG A CA 1
ATOM 656 C C . ARG A 1 88 ? 9.646 -2.033 -17.205 1.00 81.94 88 ARG A C 1
ATOM 658 O O . ARG A 1 88 ? 10.465 -1.135 -17.350 1.00 81.94 88 ARG A O 1
ATOM 665 N N . GLY A 1 89 ? 9.988 -3.322 -17.220 1.00 85.31 89 GLY A N 1
ATOM 666 C CA . GLY A 1 89 ? 11.313 -3.812 -17.606 1.00 85.31 89 GLY A CA 1
ATOM 667 C C . GLY A 1 89 ? 12.274 -4.121 -16.457 1.00 85.31 89 GLY A C 1
ATOM 668 O O . GLY A 1 89 ? 13.406 -4.517 -16.725 1.00 85.31 89 GLY A O 1
ATOM 669 N N . LEU A 1 90 ? 11.863 -4.000 -15.188 1.00 90.12 90 LEU A N 1
ATOM 670 C CA . LEU A 1 90 ? 12.732 -4.396 -14.072 1.00 90.12 90 LEU A CA 1
ATOM 671 C C . LEU A 1 90 ? 12.828 -5.915 -13.938 1.00 90.12 90 LEU A C 1
ATOM 673 O O . LEU A 1 90 ? 11.827 -6.633 -13.996 1.00 90.12 90 LEU A O 1
ATOM 677 N N . ALA A 1 91 ? 14.038 -6.389 -13.634 1.00 93.69 91 ALA A N 1
ATOM 678 C CA . ALA A 1 91 ? 14.270 -7.777 -13.262 1.00 93.69 91 ALA A CA 1
ATOM 679 C C . ALA A 1 91 ? 13.418 -8.171 -12.031 1.00 93.69 91 ALA A C 1
ATOM 681 O O . ALA A 1 91 ? 13.269 -7.356 -11.115 1.00 93.69 91 ALA A O 1
ATOM 682 N N . PRO A 1 92 ? 12.887 -9.409 -11.955 1.00 87.44 92 PRO A N 1
ATOM 683 C CA . PRO A 1 92 ? 11.968 -9.825 -10.889 1.00 87.44 92 PRO A CA 1
ATOM 684 C C . PRO A 1 92 ? 12.485 -9.606 -9.461 1.00 87.44 92 PRO A C 1
ATOM 686 O O . PRO A 1 92 ? 11.720 -9.192 -8.588 1.00 87.44 92 PRO A O 1
ATOM 689 N N . ASP A 1 93 ? 13.772 -9.853 -9.218 1.00 89.88 93 ASP A N 1
ATOM 690 C CA . ASP A 1 93 ? 14.371 -9.686 -7.890 1.00 89.88 93 ASP A CA 1
ATOM 691 C C . ASP A 1 93 ? 14.521 -8.209 -7.517 1.00 89.88 93 ASP A C 1
ATOM 693 O O . ASP A 1 93 ? 14.126 -7.808 -6.422 1.00 89.88 93 ASP A O 1
ATOM 697 N N . ALA A 1 94 ? 14.968 -7.372 -8.457 1.00 89.94 94 ALA A N 1
ATOM 698 C CA . ALA A 1 94 ? 15.025 -5.923 -8.268 1.00 89.94 94 ALA A CA 1
ATOM 699 C C . ALA A 1 94 ? 13.624 -5.328 -8.050 1.00 89.94 94 ALA A C 1
ATOM 701 O O . ALA A 1 94 ? 13.417 -4.531 -7.138 1.00 89.94 94 ALA A O 1
ATOM 702 N N . ALA A 1 95 ? 12.629 -5.767 -8.827 1.00 86.62 95 ALA A N 1
ATOM 703 C CA . ALA A 1 95 ? 11.248 -5.314 -8.699 1.00 86.62 95 ALA A CA 1
ATOM 704 C C . ALA A 1 95 ? 10.654 -5.613 -7.314 1.00 86.62 95 ALA A C 1
ATOM 706 O O . ALA A 1 95 ? 9.959 -4.766 -6.759 1.00 86.62 95 ALA A O 1
ATOM 707 N N . ARG A 1 96 ? 10.943 -6.784 -6.730 1.00 86.44 96 ARG A N 1
ATOM 708 C CA . ARG A 1 96 ? 10.496 -7.139 -5.370 1.00 86.44 96 ARG A CA 1
ATOM 709 C C . ARG A 1 96 ? 11.127 -6.255 -4.294 1.00 86.44 96 ARG A C 1
ATOM 711 O O . ARG A 1 96 ? 10.425 -5.789 -3.393 1.00 86.44 96 ARG A O 1
ATOM 718 N N . VAL A 1 97 ? 12.427 -5.984 -4.407 1.00 87.88 97 VAL A N 1
ATOM 719 C CA . VAL A 1 97 ? 13.148 -5.101 -3.475 1.00 87.88 97 VAL A CA 1
ATOM 720 C C . VAL A 1 97 ? 12.600 -3.675 -3.556 1.00 87.88 97 VAL A C 1
ATOM 722 O O . VAL A 1 97 ? 12.222 -3.088 -2.541 1.00 87.88 97 VAL A O 1
ATOM 725 N N . HIS A 1 98 ? 12.478 -3.136 -4.766 1.00 89.31 98 HIS A N 1
ATOM 726 C CA . HIS A 1 98 ? 11.963 -1.791 -5.007 1.00 89.31 98 HIS A CA 1
ATOM 727 C C . HIS A 1 98 ? 10.500 -1.628 -4.591 1.00 89.31 98 HIS A C 1
ATOM 729 O O . HIS A 1 98 ? 10.135 -0.615 -3.996 1.00 89.31 98 HIS A O 1
ATOM 735 N N . ALA A 1 99 ? 9.667 -2.641 -4.819 1.00 85.06 99 ALA A N 1
ATOM 736 C CA . ALA A 1 99 ? 8.288 -2.623 -4.359 1.00 85.06 99 ALA A CA 1
ATOM 737 C C . ALA A 1 99 ? 8.168 -2.631 -2.832 1.00 85.06 99 ALA A C 1
ATOM 739 O O . ALA A 1 99 ? 7.369 -1.876 -2.278 1.00 85.06 99 ALA A O 1
ATOM 740 N N . THR A 1 100 ? 8.992 -3.429 -2.147 1.00 84.25 100 THR A N 1
ATOM 741 C CA . THR A 1 100 ? 9.061 -3.428 -0.677 1.00 84.25 100 THR A CA 1
ATOM 742 C C . THR A 1 100 ? 9.433 -2.044 -0.149 1.00 84.25 100 THR A C 1
ATOM 744 O O . THR A 1 100 ? 8.794 -1.543 0.779 1.00 84.25 100 THR A O 1
ATOM 747 N N . PHE A 1 101 ? 10.423 -1.397 -0.769 1.00 88.50 101 PHE A N 1
ATOM 748 C CA . PHE A 1 101 ? 10.833 -0.039 -0.419 1.00 88.50 101 PHE A CA 1
ATOM 749 C C . PHE A 1 101 ? 9.698 0.976 -0.611 1.00 88.50 101 PHE A C 1
ATOM 751 O O . PHE A 1 101 ? 9.342 1.673 0.339 1.00 88.50 101 PHE A O 1
ATOM 758 N N . LEU A 1 102 ? 9.095 1.035 -1.805 1.00 84.56 102 LEU A N 1
ATOM 759 C CA . LEU A 1 102 ? 8.020 1.987 -2.115 1.00 84.56 102 LEU A CA 1
ATOM 760 C C . LEU A 1 102 ? 6.822 1.808 -1.182 1.00 84.56 102 LEU A C 1
ATOM 762 O O . LEU A 1 102 ? 6.275 2.786 -0.676 1.00 84.56 102 LEU A O 1
ATOM 766 N N . ASN A 1 103 ? 6.438 0.558 -0.918 1.00 81.75 103 ASN A N 1
ATOM 767 C CA . ASN A 1 103 ? 5.336 0.246 -0.019 1.00 81.75 103 ASN A CA 1
ATOM 768 C C . ASN A 1 103 ? 5.644 0.676 1.425 1.00 81.75 103 ASN A C 1
ATOM 770 O O . ASN A 1 103 ? 4.784 1.255 2.088 1.00 81.75 103 ASN A O 1
ATOM 774 N N . SER A 1 104 ? 6.876 0.454 1.894 1.00 81.06 104 SER A N 1
ATOM 775 C CA . SER A 1 104 ? 7.305 0.861 3.240 1.00 81.06 104 SER A CA 1
ATOM 776 C C . SER A 1 104 ? 7.334 2.384 3.390 1.00 81.06 104 SER A C 1
ATOM 778 O O . SER A 1 104 ? 6.841 2.915 4.384 1.00 81.06 104 SER A O 1
ATOM 780 N N . ALA A 1 105 ? 7.849 3.096 2.384 1.00 86.50 105 ALA A N 1
ATOM 781 C CA . ALA A 1 105 ? 7.870 4.555 2.367 1.00 86.50 105 ALA A CA 1
ATOM 782 C C . ALA A 1 105 ? 6.449 5.142 2.355 1.00 86.50 105 ALA A C 1
ATOM 784 O O . ALA A 1 105 ? 6.134 6.022 3.153 1.00 86.50 105 ALA A O 1
ATOM 785 N N . TYR A 1 106 ? 5.562 4.604 1.513 1.00 82.19 106 TYR A N 1
ATOM 786 C CA . TYR A 1 106 ? 4.164 5.029 1.450 1.00 82.19 106 TYR A CA 1
ATOM 787 C C . TYR A 1 106 ? 3.419 4.790 2.773 1.00 82.19 106 TYR A C 1
ATOM 789 O O . TYR A 1 106 ? 2.718 5.679 3.254 1.00 82.19 106 TYR A O 1
ATOM 797 N N . ALA A 1 107 ? 3.608 3.627 3.406 1.00 77.12 107 ALA A N 1
ATOM 798 C CA . ALA A 1 107 ? 3.029 3.343 4.720 1.00 77.12 107 ALA A CA 1
ATOM 799 C C . ALA A 1 107 ? 3.543 4.313 5.802 1.00 77.12 107 ALA A C 1
ATOM 801 O O . ALA A 1 107 ? 2.763 4.774 6.638 1.00 77.12 107 ALA A O 1
ATOM 802 N N . GLY A 1 108 ? 4.830 4.678 5.756 1.00 78.69 108 GLY A N 1
ATOM 803 C CA . GLY A 1 108 ? 5.418 5.689 6.637 1.00 78.69 108 GLY A CA 1
ATOM 804 C C . GLY A 1 108 ? 4.757 7.063 6.493 1.00 78.69 108 GLY A C 1
ATOM 805 O O . GLY A 1 108 ? 4.405 7.676 7.498 1.00 78.69 108 GLY A O 1
ATOM 806 N N . LEU A 1 109 ? 4.500 7.512 5.261 1.00 82.38 109 LEU A N 1
ATOM 807 C CA . LEU A 1 109 ? 3.798 8.776 4.995 1.00 82.38 109 LEU A CA 1
ATOM 808 C C . LEU A 1 109 ? 2.362 8.770 5.535 1.00 82.38 109 LEU A C 1
ATOM 810 O O . LEU A 1 109 ? 1.893 9.765 6.081 1.00 82.38 109 LEU A O 1
ATOM 814 N N . GLN A 1 110 ? 1.664 7.639 5.433 1.00 73.56 110 GLN A N 1
ATOM 815 C CA . GLN A 1 110 ? 0.319 7.502 5.995 1.00 73.56 110 GLN A CA 1
ATOM 816 C C . GLN A 1 110 ? 0.317 7.547 7.525 1.00 73.56 110 GLN A C 1
ATOM 818 O O . GLN A 1 110 ? -0.576 8.149 8.123 1.00 73.56 110 GLN A O 1
ATOM 823 N N . ALA A 1 111 ? 1.313 6.931 8.165 1.00 71.69 111 ALA A N 1
ATOM 824 C CA . ALA A 1 111 ? 1.493 7.046 9.607 1.00 71.69 111 ALA A CA 1
ATOM 825 C C . ALA A 1 111 ? 1.819 8.494 10.013 1.00 71.69 111 ALA A C 1
ATOM 827 O O . ALA A 1 111 ? 1.247 8.996 10.980 1.00 71.69 111 ALA A O 1
ATOM 828 N N . ASP A 1 112 ? 2.663 9.185 9.245 1.00 75.81 112 ASP A N 1
ATOM 829 C CA . ASP A 1 112 ? 3.038 10.582 9.479 1.00 75.81 112 ASP A CA 1
ATOM 830 C C . ASP A 1 112 ? 1.824 11.527 9.452 1.00 75.81 112 ASP A C 1
ATOM 832 O O . ASP A 1 112 ? 1.652 12.322 10.376 1.00 75.81 112 ASP A O 1
ATOM 836 N N . VAL A 1 113 ? 0.908 11.373 8.483 1.00 72.31 113 VAL A N 1
ATOM 837 C CA . VAL A 1 113 ? -0.377 12.111 8.451 1.00 72.31 113 VAL A CA 1
ATOM 838 C C . VAL A 1 113 ? -1.145 11.951 9.757 1.00 72.31 113 VAL A C 1
ATOM 840 O O . VAL A 1 113 ? -1.729 12.906 10.262 1.00 72.31 113 VAL A O 1
ATOM 843 N N . LEU A 1 114 ? -1.198 10.735 10.295 1.00 66.38 114 LEU A N 1
ATOM 844 C CA . LEU A 1 114 ? -2.004 10.443 11.478 1.00 66.38 114 LEU A CA 1
ATOM 845 C C . LEU A 1 114 ? -1.371 10.957 12.764 1.00 66.38 114 LEU A C 1
ATOM 847 O O . LEU A 1 114 ? -2.097 11.292 13.698 1.00 66.38 114 LEU A O 1
ATOM 851 N N . VAL A 1 115 ? -0.041 11.001 12.814 1.00 71.25 115 VAL A N 1
ATOM 852 C CA . VAL A 1 115 ? 0.706 11.517 13.964 1.00 71.25 115 VAL A CA 1
ATOM 853 C C . VAL A 1 115 ? 0.727 13.044 13.957 1.00 71.25 115 VAL A C 1
ATOM 855 O O . VAL A 1 115 ? 0.530 13.659 15.001 1.00 71.25 115 VAL A O 1
ATOM 858 N N . THR A 1 116 ? 0.960 13.661 12.798 1.00 84.81 116 THR A N 1
ATOM 859 C CA . THR A 1 116 ? 1.231 15.105 12.698 1.00 84.81 116 THR A CA 1
ATOM 860 C C . THR A 1 116 ? 0.040 15.926 12.213 1.00 84.81 116 THR A C 1
ATOM 862 O O . THR A 1 116 ? -0.026 17.120 12.487 1.00 84.81 116 THR A O 1
ATOM 865 N N . GLY A 1 117 ? -0.902 15.316 11.490 1.00 76.50 117 GLY A N 1
ATOM 866 C CA . GLY A 1 117 ? -2.011 16.012 10.833 1.00 76.50 117 GLY A CA 1
ATOM 867 C C . GLY A 1 117 ? -1.606 16.852 9.614 1.00 76.50 117 GLY A C 1
ATOM 868 O O . GLY A 1 117 ? -2.482 17.435 8.973 1.00 76.50 117 GLY A O 1
ATOM 869 N N . ASP A 1 118 ? -0.315 16.914 9.269 1.00 85.12 118 ASP A N 1
ATOM 870 C CA . ASP A 1 118 ? 0.223 17.747 8.189 1.00 85.12 118 ASP A CA 1
ATOM 871 C C . ASP A 1 118 ? -0.020 17.103 6.817 1.00 85.12 118 ASP A C 1
ATOM 873 O O . ASP A 1 118 ? 0.834 16.425 6.237 1.00 85.12 118 ASP A O 1
ATOM 877 N N . ARG A 1 119 ? -1.235 17.303 6.303 1.00 76.69 119 ARG A N 1
ATOM 878 C CA . ARG A 1 119 ? -1.674 16.783 5.002 1.00 76.69 119 ARG A CA 1
ATOM 879 C C . ARG A 1 119 ? -0.928 17.407 3.829 1.00 76.69 119 ARG A C 1
ATOM 881 O O . ARG A 1 119 ? -0.604 16.702 2.887 1.00 76.69 119 ARG A O 1
ATOM 888 N N . ALA A 1 120 ? -0.601 18.697 3.898 1.00 78.00 120 ALA A N 1
ATOM 889 C CA . ALA A 1 120 ? 0.049 19.392 2.788 1.00 78.00 120 ALA A CA 1
ATOM 890 C C . ALA A 1 120 ? 1.430 18.793 2.472 1.00 78.00 120 ALA A C 1
ATOM 892 O O . ALA A 1 120 ? 1.739 18.529 1.311 1.00 78.00 120 ALA A O 1
ATOM 893 N N . ARG A 1 121 ? 2.243 18.513 3.502 1.00 86.00 121 ARG A N 1
ATOM 894 C CA . ARG A 1 121 ? 3.554 17.868 3.327 1.00 86.00 121 ARG A CA 1
ATOM 895 C C . ARG A 1 121 ? 3.436 16.427 2.830 1.00 86.00 121 ARG A C 1
ATOM 897 O O . ARG A 1 121 ? 4.171 15.996 1.944 1.00 86.00 121 ARG A O 1
ATOM 904 N N . THR A 1 122 ? 2.533 15.664 3.427 1.00 74.38 122 THR A N 1
ATOM 905 C CA . THR A 1 122 ? 2.407 14.217 3.203 1.00 74.38 122 THR A CA 1
ATOM 906 C C . THR A 1 122 ? 1.673 13.861 1.912 1.00 74.38 122 THR A C 1
ATOM 908 O O . THR A 1 122 ? 1.932 12.796 1.364 1.00 74.38 122 THR A O 1
ATOM 911 N N . GLU A 1 123 ? 0.819 14.741 1.384 1.00 76.25 123 GLU A N 1
ATOM 912 C CA . GLU A 1 123 ? 0.183 14.591 0.066 1.00 76.25 123 GLU A CA 1
ATOM 913 C C . GLU A 1 123 ? 1.131 14.959 -1.088 1.00 76.25 123 GLU A C 1
ATOM 915 O O . GLU A 1 123 ? 0.950 14.469 -2.202 1.00 76.25 123 GLU A O 1
ATOM 920 N N . ALA A 1 124 ? 2.183 15.747 -0.829 1.00 82.12 124 ALA A N 1
ATOM 921 C CA . ALA A 1 124 ? 3.226 16.046 -1.815 1.00 82.12 124 ALA A CA 1
ATOM 922 C C . ALA A 1 124 ? 4.229 14.888 -1.998 1.00 82.12 124 ALA A C 1
ATOM 924 O O . ALA A 1 124 ? 4.693 14.623 -3.106 1.00 82.12 124 ALA A O 1
ATOM 925 N N . ALA A 1 125 ? 4.540 14.155 -0.926 1.00 83.75 125 ALA A N 1
ATOM 926 C CA . ALA A 1 125 ? 5.558 13.100 -0.925 1.00 83.75 125 ALA A CA 1
ATOM 927 C C . ALA A 1 125 ? 5.292 11.886 -1.859 1.00 83.75 125 ALA A C 1
ATOM 929 O O . ALA A 1 125 ? 6.256 11.323 -2.380 1.00 83.75 125 ALA A O 1
ATOM 930 N N . PRO A 1 126 ? 4.043 11.461 -2.145 1.00 81.00 126 PRO A N 1
ATOM 931 C CA . PRO A 1 126 ? 3.769 10.415 -3.129 1.00 81.00 126 PRO A CA 1
ATOM 932 C C . PRO A 1 126 ? 4.277 10.728 -4.540 1.00 81.00 126 PRO A C 1
ATOM 934 O O . PRO A 1 126 ? 4.665 9.804 -5.252 1.00 81.00 126 PRO A O 1
ATOM 937 N N . ALA A 1 127 ? 4.318 12.003 -4.944 1.00 80.44 127 ALA A N 1
ATOM 938 C CA . ALA A 1 127 ? 4.852 12.388 -6.250 1.00 80.44 127 ALA A CA 1
ATOM 939 C C . ALA A 1 127 ? 6.351 12.059 -6.367 1.00 80.44 127 ALA A C 1
ATOM 941 O O . ALA A 1 127 ? 6.792 11.546 -7.396 1.00 80.44 127 ALA A O 1
ATOM 942 N N . GLU A 1 128 ? 7.108 12.257 -5.285 1.00 90.44 128 GLU A N 1
ATOM 943 C CA . GLU A 1 128 ? 8.528 11.891 -5.202 1.00 90.44 128 GLU A CA 1
ATOM 944 C C . GLU A 1 128 ? 8.728 10.372 -5.290 1.00 90.44 128 GLU A C 1
ATOM 946 O O . GLU A 1 128 ? 9.625 9.894 -5.986 1.00 90.44 128 GLU A O 1
ATOM 951 N N . LEU A 1 129 ? 7.852 9.585 -4.649 1.00 87.19 129 LEU A N 1
ATOM 952 C CA . LEU A 1 129 ? 7.893 8.121 -4.749 1.00 87.19 129 LEU A CA 1
ATOM 953 C C . LEU A 1 129 ? 7.630 7.634 -6.178 1.00 87.19 129 LEU A C 1
ATOM 955 O O . LEU A 1 129 ? 8.304 6.711 -6.636 1.00 87.19 129 LEU A O 1
ATOM 959 N N . CYS A 1 130 ? 6.696 8.259 -6.899 1.00 81.94 130 CYS A N 1
ATOM 960 C CA . CYS A 1 130 ? 6.460 7.962 -8.313 1.00 81.94 130 CYS A CA 1
ATOM 961 C C . CYS A 1 130 ? 7.674 8.327 -9.178 1.00 81.94 130 CYS A C 1
ATOM 963 O O . CYS A 1 130 ? 8.114 7.507 -9.981 1.00 81.94 130 CYS A O 1
ATOM 965 N N . ALA A 1 131 ? 8.265 9.509 -8.978 1.00 87.00 131 ALA A N 1
ATOM 966 C CA . ALA A 1 131 ? 9.444 9.945 -9.726 1.00 87.00 131 ALA A CA 1
ATOM 967 C C . ALA A 1 131 ? 10.653 9.014 -9.512 1.00 87.00 131 ALA A C 1
ATOM 969 O O . ALA A 1 131 ? 11.391 8.719 -10.461 1.00 87.00 131 ALA A O 1
ATOM 970 N N . LEU A 1 132 ? 10.825 8.521 -8.282 1.00 90.69 132 LEU A N 1
ATOM 971 C CA . LEU A 1 132 ? 11.829 7.521 -7.929 1.00 90.69 132 LEU A CA 1
ATOM 972 C C . LEU A 1 132 ? 11.532 6.159 -8.571 1.00 90.69 132 LEU A C 1
ATOM 974 O O . LEU A 1 132 ? 12.427 5.550 -9.146 1.00 90.69 132 LEU A O 1
ATOM 978 N N . ALA A 1 133 ? 10.283 5.693 -8.535 1.00 86.88 133 ALA A N 1
ATOM 979 C CA . ALA A 1 133 ? 9.894 4.456 -9.215 1.00 86.88 133 ALA A CA 1
ATOM 980 C C . ALA A 1 133 ? 10.167 4.534 -10.727 1.00 86.88 133 ALA A C 1
ATOM 982 O O . ALA A 1 133 ? 10.685 3.592 -11.332 1.00 86.88 133 ALA A O 1
ATOM 983 N N . ASP A 1 134 ? 9.876 5.688 -11.330 1.00 85.25 134 ASP A N 1
ATOM 984 C CA . ASP A 1 134 ? 10.154 5.950 -12.733 1.00 85.25 134 ASP A CA 1
ATOM 985 C C . ASP A 1 134 ? 11.657 5.918 -13.031 1.00 85.25 134 ASP A C 1
ATOM 987 O O . ASP A 1 134 ? 12.037 5.458 -14.105 1.00 85.25 134 ASP A O 1
ATOM 991 N N . SER A 1 135 ? 12.525 6.376 -12.121 1.00 93.25 135 SER A N 1
ATOM 992 C CA . SER A 1 135 ? 13.979 6.391 -12.348 1.00 93.25 135 SER A CA 1
ATOM 993 C C . SER A 1 135 ? 14.596 4.993 -12.426 1.00 93.25 135 SER A C 1
ATOM 995 O O . SER A 1 135 ? 15.572 4.815 -13.144 1.00 93.25 135 SER A O 1
ATOM 997 N N . TRP A 1 136 ? 14.003 3.986 -11.778 1.00 91.69 136 TRP A N 1
ATOM 998 C CA . TRP A 1 136 ? 14.463 2.596 -11.898 1.00 91.69 136 TRP A CA 1
ATOM 999 C C . TRP A 1 136 ? 14.066 1.939 -13.217 1.00 91.69 136 TRP A C 1
ATOM 1001 O O . TRP A 1 136 ? 14.701 0.983 -13.649 1.00 91.69 136 TRP A O 1
ATOM 1011 N N . THR A 1 137 ? 12.985 2.426 -13.827 1.00 81.31 137 THR A N 1
ATOM 1012 C CA . THR A 1 137 ? 12.388 1.850 -15.046 1.00 81.31 137 THR A CA 1
ATOM 1013 C C . THR A 1 137 ? 12.758 2.607 -16.319 1.00 81.31 137 THR A C 1
ATOM 1015 O O . THR A 1 137 ? 12.477 2.137 -17.418 1.00 81.31 137 THR A O 1
ATOM 1018 N N . ARG A 1 138 ? 13.343 3.802 -16.186 1.00 75.31 138 ARG A N 1
ATOM 1019 C CA . ARG A 1 138 ? 13.848 4.585 -17.313 1.00 75.31 138 ARG A CA 1
ATOM 1020 C C . ARG A 1 138 ? 15.175 3.968 -17.765 1.00 75.31 138 ARG A C 1
ATOM 1022 O O . ARG A 1 138 ? 16.133 3.971 -16.999 1.00 75.31 138 ARG A O 1
ATOM 1029 N N . ALA A 1 139 ? 15.160 3.394 -18.969 1.00 56.84 139 ALA A N 1
ATOM 1030 C CA . ALA A 1 139 ? 16.337 2.881 -19.669 1.00 56.84 139 ALA A CA 1
ATOM 1031 C C . ALA A 1 139 ? 17.325 4.001 -20.019 1.00 56.84 139 ALA A C 1
ATOM 1033 O O . ALA A 1 139 ? 16.850 5.125 -20.314 1.00 56.84 139 ALA A O 1
#

Radius of gyration: 16.92 Å; chains: 1; bounding box: 41×33×42 Å

Secondary structure (DSSP, 8-state):
-PPPPPHHHHHHHHHHHHHHHHHH-GGG--SHHHHHHTT--HHHHTTT-SSHHHHHHHHHHHHTTSTTTHHHHHHHHHHHHHHHHHHTT--HHHHHHHHHHHHHHHHHHHHHHHHH--HHHHHHHHHHHHHHHHHHH--

InterPro domains:
  IPR001647 DNA-binding HTH domain, TetR-type [PS50977] (7-67)
  IPR009057 Homedomain-like superfamily [SSF46689] (4-63)

Sequence (139 aa):
MARPCDPRRRTEILDAVIAHLAETGIAHLSLRPPARALGHSTRVLTHHFADKDALITAVLAAAGRLGGRVPEFLADRADFVAGALRARGLAPDAARVHATFLNSAYAGLQADVLVTGDRARTEAAPAELCALADSWTRA

Organism: NCBI:txid285578